Protein AF-A0ABD4EMG2-F1 (afdb_monomer_lite)

Sequence (154 aa):
MNKEEYKESGILYAVFTTVLLYFFFKITLIFSMGLDWSSICLSFLWDNIDTAITPFTAFLIVAVLSCVWFFYCAIKYKRKVGKSAYFLLAVGAVFYYFWFKGFYGFWQLMSYEKKEITLQEFYEKTGGTERLKFLFGNKLNENVLCKSQLNKKN

pLDDT: mean 73.54, std 16.86, range [33.94, 94.0]

Radius of gyration: 20.02 Å; chains: 1; bounding box: 56×26×62 Å

Secondary structure (DSSP, 8-state):
--TTHHHHHHHHHHHHHHHHHHHHHHHHHHHHHHS-TTT--HHHHHS-TT-SS-HHHHHHHHHHHHHHHHHHHHHHHHHHHGGGHHHHHHHHHHHHHHHHHHHHHHHHHHHHHTTSS-HHHHHHHHT-HHHHHHHHGGGGGSS-SS--TT----

Organism: NCBI:txid43659

Structure (mmCIF, N/CA/C/O backbone):
data_AF-A0ABD4EMG2-F1
#
_entry.id   AF-A0ABD4EMG2-F1
#
loop_
_atom_site.group_PDB
_atom_site.id
_atom_site.type_symbol
_atom_site.label_atom_id
_atom_site.label_alt_id
_atom_site.label_comp_id
_atom_site.label_asym_id
_atom_site.label_entity_id
_atom_site.label_seq_id
_atom_site.pdbx_PDB_ins_code
_atom_site.Cartn_x
_atom_site.Cartn_y
_atom_site.Cartn_z
_atom_site.occupancy
_atom_site.B_iso_or_equiv
_atom_site.auth_seq_id
_atom_site.auth_comp_id
_atom_site.auth_asym_id
_atom_site.auth_atom_id
_atom_site.pdbx_PDB_model_num
ATOM 1 N N . MET A 1 1 ? -3.859 15.989 34.764 1.00 40.12 1 MET A N 1
ATOM 2 C CA . MET A 1 1 ? -4.154 15.580 33.371 1.00 40.12 1 MET A CA 1
ATOM 3 C C . MET A 1 1 ? -5.201 14.479 33.403 1.00 40.12 1 MET A C 1
ATOM 5 O O . MET A 1 1 ? -4.956 13.441 34.011 1.00 40.12 1 MET A O 1
ATOM 9 N N . ASN A 1 2 ? -6.392 14.750 32.867 1.00 39.62 2 ASN A N 1
ATOM 10 C CA . ASN A 1 2 ? -7.579 13.909 33.031 1.00 39.62 2 ASN A CA 1
ATOM 11 C C . ASN A 1 2 ? -7.487 12.636 32.170 1.00 39.62 2 ASN A C 1
ATOM 13 O O . ASN A 1 2 ? -7.140 12.688 30.993 1.00 39.62 2 ASN A O 1
ATOM 17 N N . LYS A 1 3 ? -7.840 11.474 32.738 1.00 50.22 3 LYS A N 1
ATOM 18 C CA . LYS A 1 3 ? -7.840 10.166 32.039 1.00 50.22 3 LYS A CA 1
ATOM 19 C C . LYS A 1 3 ? -8.829 10.092 30.860 1.00 50.22 3 LYS A C 1
ATOM 21 O O . LYS A 1 3 ? -8.777 9.137 30.083 1.00 50.22 3 LYS A O 1
ATOM 26 N N . GLU A 1 4 ? -9.726 11.066 30.734 1.00 50.78 4 GLU A N 1
ATOM 27 C CA . GLU A 1 4 ? -10.724 11.146 29.663 1.00 50.78 4 GLU A CA 1
ATOM 28 C C . GLU A 1 4 ? -10.159 11.747 28.366 1.00 50.78 4 GLU A C 1
ATOM 30 O O . GLU A 1 4 ? -10.394 11.181 27.300 1.00 50.78 4 GLU A O 1
ATOM 35 N N . GLU A 1 5 ? -9.289 12.761 28.441 1.00 47.00 5 GLU A N 1
ATOM 36 C CA . GLU A 1 5 ? -8.621 13.346 27.260 1.00 47.00 5 GLU A CA 1
ATOM 37 C C . GLU A 1 5 ? -7.686 12.344 26.564 1.00 47.00 5 GLU A C 1
ATOM 39 O O . GLU A 1 5 ? -7.620 12.261 25.336 1.00 47.00 5 GLU A O 1
ATOM 44 N N . TYR A 1 6 ? -7.018 11.482 27.340 1.00 48.81 6 TYR A N 1
ATOM 45 C CA . TYR A 1 6 ? -6.142 10.431 26.799 1.00 48.81 6 TYR A CA 1
ATOM 46 C C . TYR A 1 6 ? -6.911 9.373 25.983 1.00 48.81 6 TYR A C 1
ATOM 48 O O . TYR A 1 6 ? -6.331 8.571 25.250 1.00 48.81 6 TYR A O 1
ATOM 56 N N . LYS A 1 7 ? -8.240 9.326 26.130 1.00 51.34 7 LYS A N 1
ATOM 57 C CA . LYS A 1 7 ? -9.112 8.320 25.523 1.00 51.34 7 LYS A CA 1
ATOM 58 C C . LYS A 1 7 ? -9.697 8.767 24.177 1.00 51.34 7 LYS A C 1
ATOM 60 O O . LYS A 1 7 ? -10.065 7.867 23.413 1.00 51.34 7 LYS A O 1
ATOM 65 N N . GLU A 1 8 ? -9.785 10.066 23.894 1.00 56.03 8 GLU A N 1
ATOM 66 C CA . GLU A 1 8 ? -10.190 10.616 22.586 1.00 56.03 8 GLU A CA 1
ATOM 67 C C . GLU A 1 8 ? -9.015 10.743 21.613 1.00 56.03 8 GLU A C 1
ATOM 69 O O . GLU A 1 8 ? -9.173 10.506 20.416 1.00 56.03 8 GLU A O 1
ATOM 74 N N . SER A 1 9 ? -7.813 11.013 22.122 1.00 60.62 9 SER A N 1
ATOM 75 C CA . SER A 1 9 ? -6.656 11.318 21.276 1.00 60.62 9 SER A CA 1
ATOM 76 C C . SER A 1 9 ? -6.195 10.144 20.394 1.00 60.62 9 SER A C 1
ATOM 78 O O . SER A 1 9 ? -5.749 10.343 19.268 1.00 60.62 9 SER A O 1
ATOM 80 N N . GLY A 1 10 ? -6.357 8.896 20.850 1.00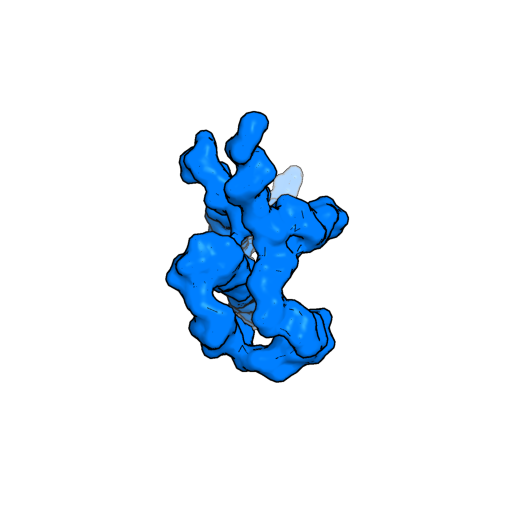 75.88 10 GLY A N 1
ATOM 81 C CA . GLY A 1 10 ? -5.781 7.720 20.183 1.00 75.88 10 GLY A CA 1
ATOM 82 C C . GLY A 1 10 ? -6.306 7.423 18.771 1.00 75.88 10 GLY A C 1
ATOM 83 O O . GLY A 1 10 ? -5.556 6.894 17.951 1.00 75.88 10 GLY A O 1
ATOM 84 N N . ILE A 1 11 ? -7.570 7.747 18.467 1.00 83.31 11 ILE A N 1
ATOM 85 C CA . ILE A 1 11 ? -8.107 7.596 17.101 1.00 83.31 11 ILE A CA 1
ATOM 86 C C . ILE A 1 11 ? -7.697 8.771 16.213 1.00 83.31 11 ILE A C 1
ATOM 88 O O . ILE A 1 11 ? -7.365 8.558 15.051 1.00 83.31 11 ILE A O 1
ATOM 92 N N . LEU A 1 12 ? -7.644 9.984 16.770 1.00 84.25 12 LEU A N 1
ATOM 93 C CA . LEU A 1 12 ? -7.197 11.174 16.053 1.00 84.25 12 LEU A CA 1
ATOM 94 C C . LEU A 1 12 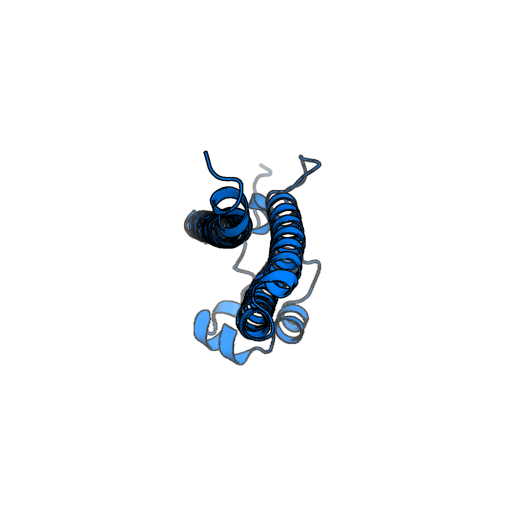? -5.733 11.028 15.619 1.00 84.25 12 LEU A C 1
ATOM 96 O O . LEU A 1 12 ? -5.417 11.278 14.459 1.00 84.25 12 LEU A O 1
ATOM 100 N N . TYR A 1 13 ? -4.866 10.530 16.507 1.00 85.25 13 TYR A N 1
ATOM 101 C CA . TYR A 1 13 ? -3.481 10.202 16.165 1.00 85.25 13 TYR A CA 1
ATOM 102 C C . TYR A 1 13 ? -3.403 9.127 15.082 1.00 85.25 13 TYR A C 1
ATOM 104 O O . TYR A 1 13 ? -2.670 9.298 14.116 1.00 85.25 13 TYR A O 1
ATOM 112 N N . ALA A 1 14 ? -4.193 8.053 15.188 1.00 86.44 14 ALA A N 1
ATOM 113 C CA . ALA A 1 14 ? -4.202 7.001 14.173 1.00 86.44 14 ALA A CA 1
ATOM 114 C C . ALA A 1 14 ? -4.613 7.537 12.790 1.00 86.44 14 ALA A C 1
ATOM 116 O O . ALA A 1 14 ? -3.964 7.220 11.794 1.00 86.44 14 ALA A O 1
ATOM 117 N N . VAL A 1 15 ? -5.650 8.380 12.726 1.00 87.31 15 VAL A N 1
ATOM 118 C CA . VAL A 1 15 ? -6.089 9.053 11.492 1.00 87.31 15 VAL A CA 1
ATOM 119 C C . VAL A 1 15 ? -4.981 9.956 10.955 1.00 87.31 15 VAL A C 1
ATOM 121 O O . VAL A 1 15 ? -4.604 9.832 9.792 1.00 87.31 15 VAL A O 1
ATOM 124 N N . PHE A 1 16 ? -4.437 10.835 11.798 1.00 88.56 16 PHE A N 1
ATOM 125 C CA . PHE A 1 16 ? -3.414 11.799 11.401 1.00 88.56 16 PHE A CA 1
ATOM 126 C C . PHE A 1 16 ? -2.157 11.104 10.871 1.00 88.56 16 PHE A C 1
ATOM 128 O O . PHE A 1 16 ? -1.704 11.410 9.771 1.00 88.56 16 PHE A O 1
ATOM 135 N N . THR A 1 17 ? -1.633 10.118 11.603 1.00 87.31 17 THR A N 1
ATOM 136 C CA . THR A 1 17 ? -0.465 9.335 11.187 1.00 87.31 17 THR A CA 1
ATOM 137 C C . THR A 1 17 ? -0.732 8.584 9.885 1.00 87.31 17 THR A C 1
ATOM 139 O O . THR A 1 17 ? 0.116 8.595 9.001 1.00 87.31 17 THR A O 1
ATOM 142 N N . THR A 1 18 ? -1.914 7.984 9.719 1.00 88.31 18 THR A N 1
ATOM 143 C CA . THR A 1 18 ? -2.292 7.282 8.480 1.00 88.31 18 THR A CA 1
ATOM 144 C C . THR A 1 18 ? -2.279 8.217 7.273 1.00 88.31 18 THR A C 1
ATOM 146 O O . THR A 1 18 ? -1.688 7.899 6.241 1.00 88.31 18 THR A O 1
ATOM 149 N N . VAL A 1 19 ? -2.902 9.388 7.406 1.00 89.06 19 VAL A N 1
ATOM 150 C CA . VAL A 1 19 ? -2.960 10.389 6.335 1.00 89.06 19 VAL A CA 1
ATOM 151 C C . VAL A 1 19 ? -1.562 10.918 6.022 1.00 89.06 19 VAL A C 1
ATOM 153 O O . VAL A 1 19 ? -1.189 10.999 4.854 1.00 89.06 19 VAL A O 1
ATOM 156 N N . LEU A 1 20 ? -0.759 11.211 7.046 1.00 90.06 20 LEU A N 1
ATOM 157 C CA . LEU A 1 20 ? 0.619 11.670 6.890 1.00 90.06 20 LEU A CA 1
ATOM 158 C C . LEU A 1 20 ? 1.488 10.643 6.145 1.00 90.06 20 LEU A C 1
ATOM 160 O O . LEU A 1 20 ? 2.203 11.003 5.213 1.00 90.06 20 LEU A O 1
ATOM 164 N N . LEU A 1 21 ? 1.390 9.359 6.503 1.00 89.44 21 LEU A N 1
ATOM 165 C CA . LEU A 1 21 ? 2.097 8.266 5.827 1.00 89.44 21 LEU A CA 1
ATOM 166 C C . LEU A 1 21 ? 1.676 8.124 4.362 1.00 89.44 21 LEU A C 1
ATOM 168 O O . LEU A 1 21 ? 2.526 7.950 3.487 1.00 89.44 21 LEU A O 1
ATOM 172 N N . TYR A 1 22 ? 0.378 8.241 4.084 1.00 88.06 22 TYR A N 1
ATOM 173 C CA . TYR A 1 22 ? -0.141 8.255 2.720 1.00 88.06 22 TYR A CA 1
ATOM 174 C C . TYR A 1 22 ? 0.412 9.436 1.907 1.00 88.06 22 TYR A C 1
ATOM 176 O O . TYR A 1 22 ? 0.821 9.252 0.758 1.00 88.06 22 TYR A O 1
ATOM 184 N N . PHE A 1 23 ? 0.479 10.633 2.500 1.00 88.06 23 PHE A N 1
ATOM 185 C CA . PHE A 1 23 ? 1.081 11.804 1.860 1.00 88.06 23 PHE A CA 1
ATOM 186 C C . PHE A 1 23 ? 2.566 11.604 1.581 1.00 88.06 23 PHE A C 1
ATOM 188 O O . PHE A 1 23 ? 2.995 11.865 0.460 1.00 88.06 23 PHE A O 1
ATOM 195 N N . PHE A 1 24 ? 3.339 11.100 2.547 1.00 87.00 24 PHE A N 1
ATOM 196 C CA . PHE A 1 24 ? 4.754 10.807 2.327 1.00 87.00 24 PHE A CA 1
ATOM 197 C C . PHE A 1 24 ? 4.948 9.807 1.192 1.00 87.00 24 PHE A C 1
ATOM 199 O O . PHE A 1 24 ? 5.711 10.093 0.276 1.00 87.00 24 PHE A O 1
ATOM 206 N N . PHE A 1 25 ? 4.191 8.706 1.179 1.00 86.44 25 PHE A N 1
ATOM 207 C CA . PHE A 1 25 ? 4.226 7.742 0.079 1.00 86.44 25 PHE A CA 1
ATOM 208 C C . PHE A 1 25 ? 3.950 8.406 -1.279 1.00 86.44 25 PHE A C 1
ATOM 210 O O . PHE A 1 25 ? 4.698 8.204 -2.235 1.00 86.44 25 PHE A O 1
ATOM 217 N N . LYS A 1 26 ? 2.903 9.237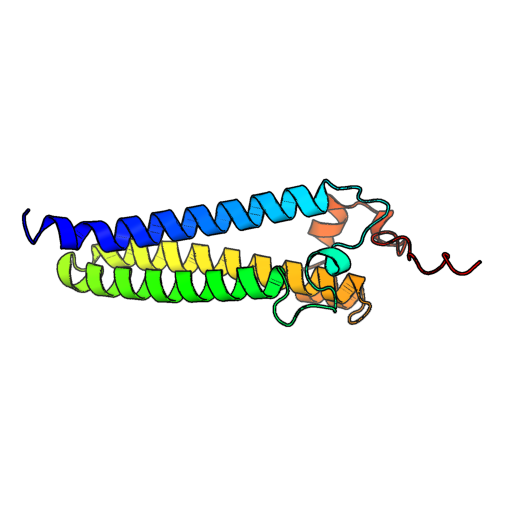 -1.372 1.00 84.12 26 LYS A N 1
ATOM 218 C CA . LYS A 1 26 ? 2.555 9.954 -2.608 1.00 84.12 26 LYS A CA 1
ATOM 219 C C . LYS A 1 26 ? 3.641 10.927 -3.048 1.00 84.12 26 LYS A C 1
ATOM 221 O O . LYS A 1 26 ? 3.961 10.956 -4.232 1.00 84.12 26 LYS A O 1
ATOM 226 N N . ILE A 1 27 ? 4.197 11.702 -2.122 1.00 83.81 27 ILE A N 1
ATOM 227 C CA . ILE A 1 27 ? 5.271 12.656 -2.400 1.00 83.81 27 ILE A CA 1
ATOM 228 C C . ILE A 1 27 ? 6.505 11.907 -2.902 1.00 83.81 27 ILE A C 1
ATOM 230 O O . ILE A 1 27 ? 7.010 12.242 -3.969 1.00 83.81 27 ILE A O 1
ATOM 234 N N . THR A 1 28 ? 6.946 10.858 -2.201 1.00 82.88 28 THR A N 1
ATOM 235 C CA . THR A 1 28 ? 8.089 10.037 -2.626 1.00 82.88 28 THR A CA 1
ATOM 236 C C . THR A 1 28 ? 7.855 9.453 -4.015 1.00 82.88 28 THR A C 1
ATOM 238 O O . THR A 1 28 ? 8.739 9.542 -4.858 1.00 82.88 28 THR A O 1
ATOM 241 N N . LEU A 1 29 ? 6.655 8.938 -4.298 1.00 77.88 29 LEU A N 1
ATOM 242 C CA . LEU A 1 29 ? 6.302 8.402 -5.614 1.00 77.88 29 LEU A CA 1
ATOM 243 C C . LEU A 1 29 ? 6.342 9.479 -6.708 1.00 77.88 29 LEU A C 1
ATOM 245 O O . LEU A 1 29 ? 6.896 9.230 -7.775 1.00 77.88 29 LEU A O 1
ATOM 249 N N . ILE A 1 30 ? 5.818 10.681 -6.447 1.00 78.88 30 ILE A N 1
ATOM 250 C CA . ILE A 1 30 ? 5.883 11.810 -7.390 1.00 78.88 30 ILE A CA 1
ATOM 251 C C . ILE A 1 30 ? 7.331 12.232 -7.635 1.00 78.88 30 ILE A C 1
ATOM 253 O O . ILE A 1 30 ? 7.689 12.466 -8.782 1.00 78.88 30 ILE A O 1
ATOM 257 N N . PHE A 1 31 ? 8.174 12.301 -6.603 1.00 76.75 31 PHE A N 1
ATOM 258 C CA . PHE A 1 31 ? 9.593 12.624 -6.768 1.00 76.75 31 PHE A CA 1
ATOM 259 C C . PHE A 1 31 ? 10.339 11.545 -7.553 1.00 76.75 31 PHE A C 1
ATOM 261 O O . PHE A 1 31 ? 11.108 11.878 -8.450 1.00 76.75 31 PHE A O 1
ATOM 268 N N . SER A 1 32 ? 10.082 10.265 -7.271 1.00 72.44 32 SER A N 1
ATOM 269 C CA . SER A 1 32 ? 10.673 9.156 -8.026 1.00 72.44 32 SER A CA 1
ATOM 270 C C . SER A 1 32 ? 10.241 9.155 -9.486 1.00 72.44 32 SER A C 1
ATOM 272 O O . SER A 1 32 ? 11.050 8.840 -10.345 1.00 72.44 32 SER A O 1
ATOM 274 N N . MET A 1 33 ? 8.992 9.529 -9.772 1.00 66.94 33 MET A N 1
ATOM 275 C CA . MET A 1 33 ? 8.531 9.712 -11.145 1.00 66.94 33 MET A CA 1
ATOM 276 C C . MET A 1 33 ? 9.077 11.007 -11.759 1.00 66.94 33 MET A C 1
ATOM 278 O O . MET A 1 33 ? 9.366 11.029 -12.939 1.00 66.94 33 MET A O 1
ATOM 282 N N . GLY A 1 34 ? 9.224 12.100 -11.012 1.00 62.19 34 GLY A N 1
ATOM 283 C CA . GLY A 1 34 ? 9.696 13.391 -11.529 1.00 62.19 34 GLY A CA 1
ATOM 284 C C . GLY A 1 34 ? 11.189 13.421 -11.870 1.00 62.19 34 GLY A C 1
ATOM 285 O O . GLY A 1 34 ? 11.611 14.229 -12.697 1.00 62.19 34 GLY A O 1
ATOM 286 N N . LEU A 1 35 ? 11.981 12.532 -11.266 1.00 57.50 35 LEU A N 1
ATOM 287 C CA . LEU A 1 35 ? 13.386 12.300 -11.594 1.00 57.50 35 LEU A CA 1
ATOM 288 C C . LEU A 1 35 ? 13.497 11.513 -12.909 1.00 57.50 35 LEU A C 1
ATOM 290 O O . LEU A 1 35 ? 13.670 10.303 -12.922 1.00 57.50 35 LEU A O 1
ATOM 294 N N . ASP A 1 36 ? 13.404 12.251 -14.013 1.00 52.69 36 ASP A N 1
ATOM 295 C CA . ASP A 1 36 ? 13.889 11.869 -15.342 1.00 52.69 36 ASP A CA 1
ATOM 296 C C . ASP A 1 36 ? 13.292 10.563 -15.924 1.00 52.69 36 ASP A C 1
ATOM 298 O O . ASP A 1 36 ? 13.953 9.530 -16.048 1.00 52.69 36 ASP A O 1
ATOM 302 N N . TRP A 1 37 ? 12.031 10.657 -16.381 1.00 52.47 37 TRP A N 1
ATOM 303 C CA . TRP A 1 37 ? 11.239 9.612 -17.075 1.00 52.47 37 TRP A CA 1
ATOM 304 C C . TRP A 1 37 ? 11.967 8.876 -18.209 1.00 52.47 37 TRP A C 1
ATOM 306 O O . TRP A 1 37 ? 11.490 7.853 -18.694 1.00 52.47 37 TRP A O 1
ATOM 316 N N . SER A 1 38 ? 13.069 9.433 -18.708 1.00 53.72 38 SER A N 1
ATOM 317 C CA . SER A 1 38 ? 13.763 8.936 -19.888 1.00 53.72 38 SER A CA 1
ATOM 318 C C . SER A 1 38 ? 14.864 7.915 -19.584 1.00 53.72 38 SER A C 1
ATOM 320 O O . SER A 1 38 ? 15.286 7.209 -20.507 1.00 53.72 38 SER A O 1
ATOM 322 N N . SER A 1 39 ? 15.343 7.832 -18.334 1.00 55.50 39 SER A N 1
ATOM 323 C CA . SER A 1 39 ? 16.630 7.187 -18.032 1.00 55.50 39 SER A CA 1
ATOM 324 C C . SER A 1 39 ? 16.625 6.173 -16.879 1.00 55.50 39 SER A C 1
ATOM 326 O O . SER A 1 39 ? 17.504 5.306 -16.870 1.00 55.50 39 SER A O 1
ATOM 328 N N . ILE A 1 40 ? 15.664 6.221 -15.943 1.00 63.72 40 ILE A N 1
ATOM 329 C CA . ILE A 1 40 ? 15.646 5.356 -14.745 1.00 63.72 40 ILE A CA 1
ATOM 330 C C . ILE A 1 40 ? 14.268 4.709 -14.544 1.00 63.72 40 ILE A C 1
ATOM 332 O O . ILE A 1 40 ? 13.253 5.392 -14.459 1.00 63.72 40 ILE A O 1
ATOM 336 N N . CYS A 1 41 ? 14.246 3.377 -14.425 1.00 71.75 41 CYS A N 1
ATOM 337 C CA . CYS A 1 41 ? 13.043 2.617 -14.082 1.00 71.75 41 CYS A CA 1
ATOM 338 C C . CYS A 1 41 ? 12.610 2.861 -12.636 1.00 71.75 41 CYS A C 1
ATOM 340 O O . CYS A 1 41 ? 13.441 2.886 -11.724 1.00 71.75 41 CYS A O 1
ATOM 342 N N . LEU A 1 42 ? 11.307 2.902 -12.387 1.00 73.81 42 LEU A N 1
ATOM 343 C CA . LEU A 1 42 ? 10.764 3.022 -11.038 1.00 73.81 42 LEU A CA 1
ATOM 344 C C . LEU A 1 42 ? 11.121 1.805 -10.169 1.00 73.81 42 LEU A C 1
ATOM 346 O O . LEU A 1 42 ? 11.487 1.952 -9.004 1.00 73.81 42 LEU A O 1
ATOM 350 N N . SER A 1 43 ? 11.118 0.616 -10.765 1.00 72.31 43 SER A N 1
ATOM 351 C CA . SER A 1 43 ? 11.593 -0.649 -10.193 1.00 72.31 43 SER A CA 1
ATOM 352 C C . SER A 1 43 ? 13.059 -0.604 -9.740 1.00 72.31 43 SER A C 1
ATOM 354 O O . SER A 1 43 ? 13.403 -1.252 -8.754 1.00 72.31 43 SER A O 1
ATOM 356 N N . PHE A 1 44 ? 13.912 0.205 -10.379 1.00 74.31 44 PHE A N 1
ATOM 357 C CA . PHE A 1 44 ? 15.303 0.413 -9.952 1.00 74.31 44 PHE A CA 1
ATOM 358 C C . PHE A 1 44 ? 15.421 1.306 -8.703 1.00 74.31 44 PHE A C 1
ATOM 360 O O . PHE A 1 44 ? 16.396 1.228 -7.963 1.00 74.31 44 PHE A O 1
ATOM 367 N N . LEU A 1 45 ? 14.441 2.166 -8.439 1.00 76.19 45 LEU A N 1
ATOM 368 C CA . LEU A 1 45 ? 14.434 3.005 -7.237 1.00 76.19 45 LEU A CA 1
ATOM 369 C C . LEU A 1 45 ? 13.714 2.322 -6.072 1.00 76.19 45 LEU A C 1
ATOM 371 O O . LEU A 1 45 ? 14.107 2.479 -4.919 1.00 76.19 45 LEU A O 1
ATOM 375 N N . TRP A 1 46 ? 12.656 1.572 -6.371 1.00 79.44 46 TRP A N 1
ATOM 376 C CA . TRP A 1 46 ? 11.727 1.059 -5.367 1.00 79.44 46 TRP A CA 1
ATOM 377 C C . TRP A 1 46 ? 11.910 -0.411 -5.022 1.00 79.44 46 TRP A C 1
ATOM 379 O O . TRP A 1 46 ? 11.378 -0.830 -3.993 1.00 79.44 46 TRP A O 1
ATOM 389 N N . ASP A 1 47 ? 12.643 -1.166 -5.843 1.00 75.56 47 ASP A N 1
ATOM 390 C CA . ASP A 1 47 ? 12.761 -2.620 -5.714 1.00 75.56 47 ASP A CA 1
ATOM 391 C C . ASP A 1 47 ? 14.134 -3.173 -6.150 1.00 75.56 47 ASP A C 1
ATOM 393 O O . ASP A 1 47 ? 14.242 -4.291 -6.666 1.00 75.56 47 ASP A O 1
ATOM 397 N N . ASN A 1 48 ? 15.182 -2.357 -5.992 1.00 67.56 48 ASN A N 1
ATOM 398 C CA . ASN A 1 48 ? 16.556 -2.679 -6.379 1.00 67.56 48 ASN A CA 1
ATOM 399 C C . ASN A 1 48 ? 17.347 -3.372 -5.257 1.00 67.56 48 ASN A C 1
ATOM 401 O O . ASN A 1 48 ? 17.082 -3.184 -4.072 1.00 67.56 48 ASN A O 1
ATOM 405 N N . ILE A 1 49 ? 18.296 -4.208 -5.676 1.00 58.84 49 ILE A N 1
ATOM 406 C CA . ILE A 1 49 ? 18.545 -5.562 -5.152 1.00 58.84 49 ILE A CA 1
ATOM 407 C C . ILE A 1 49 ? 19.579 -5.643 -4.009 1.00 58.84 49 ILE A C 1
ATOM 409 O O . ILE A 1 49 ? 19.835 -6.726 -3.495 1.00 58.84 49 ILE A O 1
ATOM 413 N N . ASP A 1 50 ? 20.104 -4.529 -3.501 1.00 59.22 50 ASP A N 1
ATOM 414 C CA . ASP A 1 50 ? 21.184 -4.580 -2.496 1.00 59.22 50 ASP A CA 1
ATOM 415 C C . ASP A 1 50 ? 20.725 -4.423 -1.034 1.00 59.22 50 ASP A C 1
ATOM 417 O O . ASP A 1 50 ? 21.549 -4.403 -0.117 1.00 59.22 50 ASP A O 1
ATOM 421 N N . THR A 1 51 ? 19.417 -4.331 -0.768 1.00 64.00 51 THR A N 1
ATOM 422 C CA . THR A 1 51 ? 18.887 -4.190 0.598 1.00 64.00 51 THR A CA 1
ATOM 423 C C . THR A 1 51 ? 17.785 -5.200 0.911 1.00 64.00 51 THR A C 1
ATOM 425 O O . THR A 1 51 ? 16.899 -5.465 0.107 1.00 64.00 51 THR A O 1
ATOM 428 N N . ALA A 1 52 ? 17.796 -5.740 2.137 1.00 67.88 52 ALA A N 1
ATOM 429 C CA . ALA A 1 52 ? 16.774 -6.683 2.611 1.00 67.88 52 ALA A CA 1
ATOM 430 C C . ALA A 1 52 ? 15.365 -6.063 2.712 1.00 67.88 52 ALA A C 1
ATOM 432 O O . ALA A 1 52 ? 14.370 -6.782 2.764 1.00 67.88 52 ALA A O 1
ATOM 433 N N . ILE A 1 53 ? 15.274 -4.730 2.766 1.00 78.00 53 ILE A N 1
ATOM 434 C CA . ILE A 1 53 ? 14.017 -3.983 2.805 1.00 78.00 53 ILE A CA 1
ATOM 435 C C . ILE A 1 53 ? 14.066 -2.937 1.694 1.00 78.00 53 ILE A C 1
ATOM 437 O O . ILE A 1 53 ? 14.810 -1.956 1.781 1.00 78.00 53 ILE A O 1
ATOM 441 N N . THR A 1 54 ? 13.264 -3.150 0.653 1.00 84.69 54 THR A N 1
ATOM 442 C CA . THR A 1 54 ? 13.104 -2.194 -0.445 1.00 84.69 54 THR A CA 1
ATOM 443 C C . THR A 1 54 ? 12.160 -1.057 -0.033 1.00 84.69 54 THR A C 1
ATOM 445 O O . THR A 1 54 ? 11.300 -1.267 0.833 1.00 84.69 54 THR A O 1
ATOM 448 N N . PRO A 1 55 ? 12.269 0.153 -0.617 1.00 84.00 55 PRO A N 1
ATOM 449 C CA . PRO A 1 55 ? 11.353 1.254 -0.317 1.00 84.00 55 PRO A CA 1
ATOM 450 C C . PRO A 1 55 ? 9.883 0.860 -0.470 1.00 84.00 55 PRO A C 1
ATOM 452 O O . PRO A 1 55 ? 9.070 1.180 0.399 1.00 84.00 55 PRO A O 1
ATOM 455 N N . PHE A 1 56 ? 9.544 0.089 -1.510 1.00 86.38 56 PHE A N 1
ATOM 456 C CA . PHE A 1 56 ? 8.194 -0.448 -1.677 1.00 86.38 56 PHE A CA 1
ATOM 457 C C . PHE A 1 56 ? 7.758 -1.278 -0.468 1.00 86.38 56 PHE A C 1
ATOM 459 O O . PHE A 1 56 ? 6.706 -1.020 0.120 1.00 86.38 56 PHE A O 1
ATOM 466 N N . THR A 1 57 ? 8.593 -2.235 -0.065 1.00 85.94 57 THR A N 1
ATOM 467 C CA . THR A 1 57 ? 8.309 -3.134 1.057 1.00 85.94 57 THR A CA 1
ATOM 468 C C . THR A 1 57 ? 8.203 -2.369 2.376 1.00 85.94 57 THR A C 1
ATOM 470 O O . THR A 1 57 ? 7.288 -2.625 3.157 1.00 85.94 57 THR A O 1
ATOM 473 N N . ALA A 1 58 ? 9.067 -1.377 2.614 1.00 88.69 58 ALA A N 1
ATOM 474 C CA . ALA A 1 58 ? 9.004 -0.521 3.798 1.00 88.69 58 ALA A CA 1
ATOM 475 C C . ALA A 1 58 ? 7.669 0.235 3.882 1.00 88.69 58 ALA A C 1
ATOM 477 O O . ALA A 1 58 ? 6.980 0.174 4.904 1.00 88.69 58 ALA A O 1
ATOM 478 N N . PHE A 1 59 ? 7.270 0.907 2.797 1.00 89.69 59 PHE A N 1
ATOM 479 C CA . PHE A 1 59 ? 6.000 1.631 2.749 1.00 89.69 59 PHE A CA 1
ATOM 480 C C . PHE A 1 59 ? 4.795 0.696 2.863 1.00 89.69 59 PHE A C 1
ATOM 482 O O . PHE A 1 59 ? 3.818 1.053 3.522 1.00 89.69 59 PHE A O 1
ATOM 489 N N . LEU A 1 60 ? 4.862 -0.504 2.281 1.00 90.56 60 LEU A N 1
ATOM 490 C CA . LEU A 1 60 ? 3.804 -1.504 2.396 1.00 90.56 60 LEU A CA 1
ATOM 491 C C . LEU A 1 60 ? 3.650 -1.998 3.840 1.00 90.56 60 LEU A C 1
ATOM 493 O O . LEU A 1 60 ? 2.534 -2.013 4.358 1.00 90.56 60 LEU A O 1
ATOM 497 N N . ILE A 1 61 ? 4.752 -2.345 4.515 1.00 91.19 61 ILE A N 1
ATOM 498 C CA . ILE A 1 61 ? 4.740 -2.762 5.927 1.00 91.19 61 ILE A CA 1
ATOM 499 C C . ILE A 1 61 ? 4.124 -1.661 6.791 1.00 91.19 61 ILE A C 1
ATOM 501 O O . ILE A 1 61 ? 3.215 -1.919 7.581 1.00 91.19 61 ILE A O 1
ATOM 505 N N . VAL A 1 62 ? 4.575 -0.419 6.613 1.00 91.25 62 VAL A N 1
ATOM 506 C CA . VAL A 1 62 ? 4.067 0.727 7.373 1.00 91.25 62 VAL A CA 1
ATOM 507 C C . VAL A 1 62 ? 2.581 0.977 7.085 1.00 91.25 62 VAL A C 1
ATOM 509 O O . VAL A 1 62 ? 1.816 1.236 8.016 1.00 91.25 62 VAL A O 1
ATOM 512 N N . ALA A 1 63 ? 2.132 0.823 5.837 1.00 91.31 63 ALA A N 1
ATOM 513 C CA . ALA A 1 63 ? 0.719 0.924 5.480 1.00 91.31 63 ALA A CA 1
ATOM 514 C C . ALA A 1 63 ? -0.124 -0.163 6.171 1.00 91.31 63 ALA A C 1
ATOM 516 O O . ALA A 1 63 ? -1.157 0.158 6.764 1.00 91.31 63 ALA A O 1
ATOM 517 N N . VAL A 1 64 ? 0.332 -1.420 6.178 1.00 93.19 64 VAL A N 1
ATOM 518 C CA . VAL A 1 64 ? -0.337 -2.532 6.880 1.00 93.19 64 VAL A CA 1
ATOM 519 C C . VAL A 1 64 ? -0.404 -2.276 8.385 1.00 93.19 64 VAL A C 1
ATOM 521 O O . VAL A 1 64 ? -1.480 -2.394 8.974 1.00 93.19 64 VAL A O 1
ATOM 524 N N . LEU A 1 65 ? 0.700 -1.864 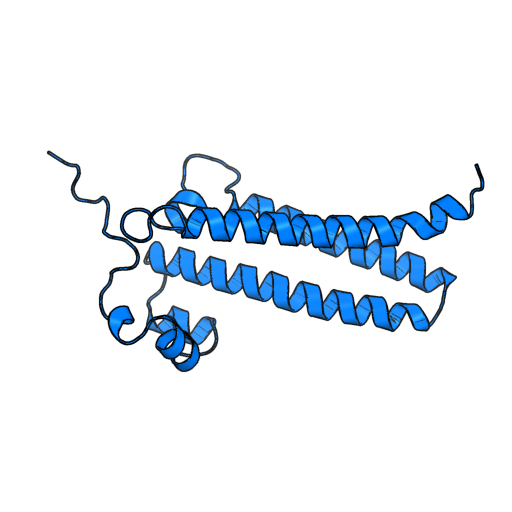9.010 1.00 93.19 65 LEU A N 1
ATOM 525 C CA . LEU A 1 65 ? 0.728 -1.544 10.440 1.00 93.19 65 LEU A CA 1
ATOM 526 C C . LEU A 1 65 ? -0.211 -0.381 10.778 1.00 93.19 65 LEU A C 1
ATOM 528 O O . LEU A 1 65 ? -0.954 -0.462 11.757 1.00 93.19 65 LEU A O 1
ATOM 532 N N . SER A 1 66 ? -0.238 0.665 9.945 1.00 92.50 66 SER A N 1
ATOM 533 C CA . SER A 1 66 ? -1.170 1.785 10.116 1.00 92.50 66 SER A CA 1
ATOM 534 C C . SER A 1 66 ? -2.627 1.326 10.021 1.00 92.50 66 SER A C 1
ATOM 536 O O . SER A 1 66 ? -3.445 1.740 10.836 1.00 92.50 66 SER A O 1
ATOM 538 N N . CYS A 1 67 ? -2.936 0.412 9.094 1.00 93.12 67 CYS A N 1
ATOM 539 C CA . CYS A 1 67 ? -4.265 -0.165 8.909 1.00 93.12 67 CYS A CA 1
ATOM 540 C C . CYS A 1 67 ? -4.718 -0.925 10.154 1.00 93.12 67 CYS A C 1
ATOM 542 O O . CYS A 1 67 ? -5.776 -0.631 10.718 1.00 93.12 67 CYS A O 1
ATOM 544 N N . VAL A 1 68 ? -3.882 -1.845 10.640 1.00 92.94 68 VAL A N 1
ATOM 545 C CA . VAL A 1 68 ? -4.158 -2.608 11.864 1.00 92.94 68 VAL A CA 1
ATOM 546 C C . VAL A 1 68 ? -4.367 -1.666 13.048 1.00 92.94 68 VAL A C 1
ATOM 548 O O . VAL A 1 68 ? -5.342 -1.814 13.788 1.00 92.94 68 VAL A O 1
ATOM 551 N N . TRP A 1 69 ? -3.503 -0.658 13.199 1.00 92.12 69 TRP A N 1
ATOM 552 C CA . TRP A 1 69 ? -3.620 0.339 14.261 1.00 92.12 69 TRP A CA 1
ATOM 553 C C . TRP A 1 69 ? -4.927 1.131 14.155 1.00 92.12 69 TRP A C 1
ATOM 555 O O . TRP A 1 69 ? -5.647 1.272 15.148 1.00 92.12 69 TRP A O 1
ATOM 565 N N . PHE A 1 70 ? -5.262 1.638 12.968 1.00 92.06 70 PHE A N 1
ATOM 566 C CA . PHE A 1 70 ? -6.475 2.413 12.725 1.00 92.06 70 PHE A CA 1
ATOM 567 C C . PHE A 1 70 ? -7.722 1.614 13.099 1.00 92.06 70 PHE A C 1
ATOM 569 O O . PHE A 1 70 ? -8.540 2.089 13.889 1.00 92.06 70 PHE A O 1
ATOM 576 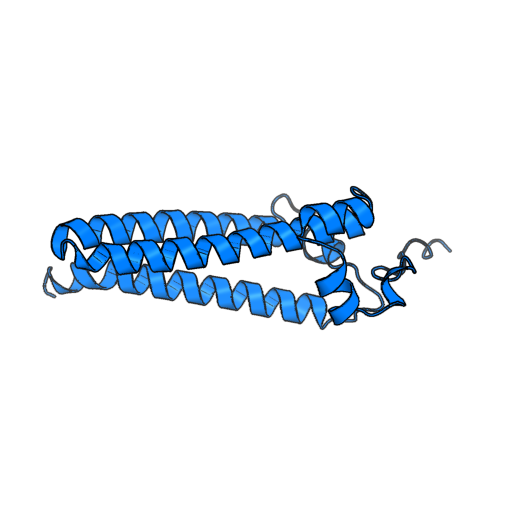N N . PHE A 1 71 ? -7.850 0.382 12.601 1.00 91.06 71 PHE A N 1
ATOM 577 C CA . PHE A 1 71 ? -9.011 -0.457 12.892 1.00 91.06 71 PHE A CA 1
ATOM 578 C C . PHE A 1 71 ? -9.077 -0.856 14.364 1.00 91.06 71 PHE A C 1
ATOM 580 O O . PHE A 1 71 ? -10.159 -0.829 14.955 1.00 91.06 71 PHE A O 1
ATOM 587 N N . TYR A 1 72 ? -7.937 -1.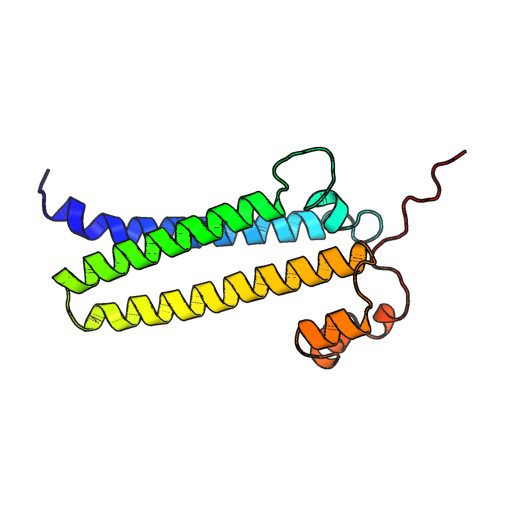140 14.995 1.00 90.06 72 TYR A N 1
ATOM 588 C CA . TYR A 1 72 ? -7.876 -1.378 16.433 1.00 90.06 72 TYR A CA 1
ATOM 589 C C . TYR A 1 72 ? -8.393 -0.169 17.234 1.00 90.06 72 TYR A C 1
ATOM 591 O O . TYR A 1 72 ? -9.274 -0.315 18.092 1.00 90.06 72 TYR A O 1
ATOM 599 N N . CYS A 1 73 ? -7.919 1.041 16.919 1.00 88.12 73 CYS A N 1
ATOM 600 C CA . CYS A 1 73 ? -8.386 2.268 17.563 1.00 88.12 73 CYS A CA 1
ATOM 601 C C . CYS A 1 73 ? -9.867 2.547 17.273 1.00 88.12 73 CYS A C 1
ATOM 603 O O . CYS A 1 73 ? -10.601 2.912 18.192 1.00 88.12 73 CYS A O 1
ATOM 605 N N . ALA A 1 74 ? -10.333 2.333 16.042 1.00 86.69 74 ALA A N 1
ATOM 606 C CA . ALA A 1 74 ? -11.717 2.572 15.642 1.00 86.69 74 ALA A CA 1
ATOM 607 C C . ALA A 1 74 ? -12.689 1.602 16.337 1.00 86.69 74 ALA A C 1
ATOM 609 O O . ALA A 1 74 ? -13.741 2.021 16.823 1.00 86.69 74 ALA A O 1
ATOM 610 N N . ILE A 1 75 ? -12.322 0.325 16.489 1.00 87.06 75 ILE A N 1
ATOM 611 C CA . ILE A 1 75 ? -13.103 -0.661 17.255 1.00 87.06 75 ILE A CA 1
ATOM 612 C C . ILE A 1 75 ? -13.137 -0.287 18.743 1.00 87.06 75 ILE A C 1
ATOM 614 O O . ILE A 1 75 ? -14.194 -0.348 19.381 1.00 87.06 75 ILE A O 1
ATOM 618 N N . LYS A 1 76 ? -12.006 0.141 19.315 1.00 85.94 76 LYS A N 1
ATOM 619 C CA . LYS A 1 76 ? -11.945 0.610 20.709 1.00 85.94 76 LYS A CA 1
ATOM 620 C C . LYS A 1 76 ? -12.776 1.879 20.923 1.00 85.94 76 LYS A C 1
ATOM 622 O O . LYS A 1 76 ? -13.400 2.024 21.973 1.00 85.94 76 LYS A O 1
ATOM 627 N N . TYR A 1 77 ? -12.809 2.773 19.938 1.00 82.81 77 TYR A N 1
ATOM 628 C CA . TYR A 1 77 ? -13.624 3.987 19.944 1.00 82.81 77 TYR A CA 1
ATOM 629 C C . TYR A 1 77 ? -15.121 3.674 19.812 1.00 82.81 77 TYR A C 1
ATOM 631 O O . TYR A 1 77 ? -15.928 4.203 20.576 1.00 82.81 77 TYR A O 1
ATOM 639 N N . LYS A 1 78 ? -15.493 2.716 18.952 1.00 82.62 78 LYS A N 1
ATOM 640 C CA . LYS A 1 78 ? -16.868 2.206 18.822 1.00 82.62 78 LYS A CA 1
ATOM 641 C C . LYS A 1 78 ? -17.445 1.736 20.154 1.00 82.62 78 LYS A C 1
ATOM 643 O O . LYS A 1 78 ? -18.601 2.026 20.445 1.00 82.62 78 LYS A O 1
ATOM 648 N N . ARG A 1 79 ? -16.652 1.050 20.987 1.00 80.44 79 ARG A N 1
ATOM 649 C CA . ARG A 1 79 ? -17.098 0.615 22.325 1.00 80.44 79 ARG A CA 1
ATOM 650 C C . ARG A 1 79 ? -17.510 1.777 23.239 1.00 80.44 79 ARG A C 1
ATOM 652 O O . ARG A 1 79 ? -18.231 1.535 24.195 1.00 80.44 79 ARG A O 1
ATOM 659 N N . LYS A 1 80 ? -17.061 3.006 22.963 1.00 78.44 80 LYS A N 1
ATOM 660 C CA . LYS A 1 80 ? -17.395 4.205 23.746 1.00 78.44 80 LYS A CA 1
ATOM 661 C C . LYS A 1 80 ? -18.526 5.029 23.134 1.00 78.44 80 LYS A C 1
ATOM 663 O O . LYS A 1 80 ? -19.397 5.471 23.865 1.00 78.44 80 LYS A O 1
ATOM 668 N N . VAL A 1 81 ? -18.499 5.247 21.817 1.00 78.06 81 VAL A N 1
ATOM 669 C CA . VAL A 1 81 ? -19.387 6.213 21.129 1.00 78.06 81 VAL A CA 1
ATOM 670 C C . VAL A 1 81 ? -20.558 5.522 20.410 1.00 78.06 81 VAL A C 1
ATOM 672 O O . VAL A 1 81 ? -21.501 6.156 19.946 1.00 78.06 81 VAL A O 1
ATOM 675 N N . GLY A 1 82 ? -20.553 4.189 20.355 1.00 76.44 82 GLY A N 1
ATOM 676 C CA . GLY A 1 82 ? -21.660 3.407 19.818 1.00 76.44 82 GLY A CA 1
ATOM 677 C C . GLY A 1 82 ? -21.712 3.413 18.289 1.00 76.44 82 GLY A C 1
ATOM 678 O O . GLY A 1 82 ? -20.691 3.289 17.611 1.00 76.44 82 GLY A O 1
ATOM 679 N N . LYS A 1 83 ? -22.926 3.474 17.726 1.00 79.44 83 LYS A N 1
ATOM 680 C CA . LYS A 1 83 ? -23.180 3.205 16.297 1.00 79.44 83 LYS A CA 1
ATOM 681 C C . LYS A 1 83 ? -22.558 4.238 15.344 1.00 79.44 83 LYS A C 1
ATOM 683 O O . LYS A 1 83 ? -22.264 3.889 14.206 1.00 79.44 83 LYS A O 1
ATOM 688 N N . SER A 1 84 ? -22.301 5.469 15.782 1.00 77.12 84 SER A N 1
ATOM 689 C CA . SER A 1 84 ? -21.693 6.513 14.935 1.00 77.12 84 SER A CA 1
ATOM 690 C C . SER A 1 84 ? -20.282 6.148 14.449 1.00 77.12 84 SER A C 1
ATOM 692 O O . SER A 1 84 ? -19.894 6.512 13.341 1.00 77.12 84 SER A O 1
ATOM 694 N N . ALA A 1 85 ? -19.538 5.334 15.206 1.00 82.38 85 ALA A N 1
ATOM 695 C CA . ALA A 1 85 ? -18.205 4.871 14.819 1.00 82.38 85 ALA A CA 1
ATOM 696 C C . ALA A 1 85 ? -18.198 3.926 13.597 1.00 82.38 85 ALA A C 1
ATOM 698 O O . ALA A 1 85 ? -17.139 3.713 13.005 1.00 82.38 85 ALA A O 1
ATOM 699 N N . TYR A 1 86 ? -19.349 3.375 13.181 1.00 85.44 86 TYR A N 1
ATOM 700 C CA . TYR A 1 86 ? -19.436 2.590 11.942 1.00 85.44 86 TYR A CA 1
ATOM 701 C C . TYR A 1 86 ? -19.111 3.422 10.705 1.00 85.44 86 TYR A C 1
ATOM 703 O O . TYR A 1 86 ? -18.508 2.895 9.774 1.00 85.44 86 TYR A O 1
ATOM 711 N N . PHE A 1 87 ? -19.449 4.713 10.710 1.00 87.06 87 PHE A N 1
ATOM 712 C CA . PHE A 1 87 ? -19.097 5.603 9.610 1.00 87.06 87 PHE A CA 1
ATOM 713 C C . PHE A 1 87 ? -17.576 5.726 9.471 1.00 87.06 87 PHE A C 1
ATOM 715 O O . PHE A 1 87 ? -17.039 5.585 8.379 1.00 87.06 87 PHE A O 1
ATOM 722 N N . LEU A 1 88 ? -16.866 5.879 10.592 1.00 86.62 88 LEU A N 1
ATOM 723 C CA . LEU A 1 88 ? -15.406 5.970 10.613 1.00 86.62 88 LEU A CA 1
ATOM 724 C C . LEU A 1 88 ? -14.741 4.666 10.142 1.00 86.62 88 LEU A C 1
ATOM 726 O O . LEU A 1 88 ? -13.775 4.705 9.384 1.00 86.62 88 LEU A O 1
ATOM 730 N N . LEU A 1 89 ? -15.292 3.512 10.532 1.00 88.94 89 LEU A N 1
ATOM 731 C CA . LEU A 1 89 ? -14.846 2.206 10.037 1.00 88.94 89 LEU A CA 1
ATOM 732 C C . LEU A 1 89 ? -15.081 2.047 8.530 1.00 88.94 89 LEU A C 1
ATOM 734 O O . LEU A 1 89 ? -14.197 1.556 7.833 1.00 88.94 89 LEU A O 1
ATOM 738 N N . ALA A 1 90 ? -16.241 2.472 8.024 1.00 91.50 90 ALA A N 1
ATOM 739 C CA . ALA A 1 90 ? -16.570 2.402 6.603 1.00 91.50 90 ALA A CA 1
ATOM 740 C C . ALA A 1 90 ? -15.661 3.315 5.768 1.00 91.50 90 ALA A C 1
ATOM 742 O O . ALA A 1 90 ? -15.068 2.861 4.792 1.00 91.50 90 ALA A O 1
ATOM 743 N N . VAL A 1 91 ? -15.486 4.572 6.185 1.00 91.06 91 VAL A N 1
ATOM 744 C CA . VAL A 1 91 ? -14.579 5.526 5.526 1.00 91.06 91 VAL A CA 1
ATOM 745 C C . VAL A 1 91 ? -13.144 5.003 5.539 1.00 91.06 91 VAL A C 1
ATOM 747 O O . VAL A 1 91 ? -12.483 5.016 4.503 1.00 91.06 91 VAL A O 1
ATOM 750 N N . GLY A 1 92 ? -12.678 4.478 6.676 1.00 91.19 92 GLY A N 1
ATOM 751 C CA . GLY A 1 92 ? -11.358 3.859 6.773 1.00 91.19 92 GLY A CA 1
ATOM 752 C C . GLY A 1 92 ? -11.199 2.661 5.838 1.00 91.19 92 GLY A C 1
ATOM 753 O O . GLY A 1 92 ? -10.203 2.569 5.127 1.00 91.19 92 GLY A O 1
ATOM 754 N N . ALA A 1 93 ? -12.193 1.773 5.768 1.00 93.25 93 ALA A N 1
ATOM 755 C CA . ALA A 1 93 ? -12.166 0.620 4.867 1.00 93.25 93 ALA A CA 1
ATOM 756 C C . ALA A 1 93 ? -12.081 1.035 3.395 1.00 93.25 93 ALA A C 1
ATOM 758 O O . ALA A 1 93 ? -11.263 0.491 2.655 1.00 93.25 93 ALA A O 1
ATOM 759 N N . VAL A 1 94 ? -12.867 2.032 2.983 1.00 94.00 94 VAL A N 1
ATOM 760 C CA . VAL A 1 94 ? -12.808 2.581 1.622 1.00 94.00 94 VAL A CA 1
ATOM 761 C C . VAL A 1 94 ? -11.437 3.203 1.348 1.00 94.00 94 VAL A C 1
ATOM 763 O O . VAL A 1 94 ? -10.837 2.927 0.309 1.00 94.00 94 VAL A O 1
ATOM 766 N N . PHE A 1 95 ? -10.906 3.991 2.285 1.00 92.44 95 PHE A N 1
ATOM 767 C CA . PHE A 1 95 ? -9.584 4.601 2.160 1.00 92.44 95 PHE A CA 1
ATOM 768 C C . PHE A 1 95 ? -8.482 3.549 1.973 1.00 92.44 95 PHE A C 1
ATOM 770 O O . PHE A 1 95 ? -7.736 3.607 0.993 1.00 92.44 95 PHE A O 1
ATOM 777 N N . TYR A 1 96 ? -8.411 2.552 2.858 1.00 93.19 96 TYR A N 1
ATOM 778 C CA . TYR A 1 96 ? -7.405 1.494 2.767 1.00 93.19 96 TYR A CA 1
ATOM 779 C C . TYR A 1 96 ? -7.586 0.624 1.527 1.00 93.19 96 TYR A C 1
ATOM 781 O O . TYR A 1 96 ? -6.590 0.248 0.917 1.00 93.19 96 TYR A O 1
ATOM 789 N N . TYR A 1 97 ? -8.823 0.357 1.098 1.00 92.50 97 TYR A N 1
ATOM 790 C CA . TYR A 1 97 ? -9.078 -0.337 -0.163 1.00 92.50 97 TYR A CA 1
ATOM 791 C C . TYR A 1 97 ? -8.419 0.390 -1.341 1.00 92.50 97 TYR A C 1
ATOM 793 O O . TYR A 1 97 ? -7.658 -0.219 -2.094 1.00 92.50 97 TYR A O 1
ATOM 801 N N . PHE A 1 98 ? -8.652 1.699 -1.487 1.00 89.56 98 PHE A N 1
ATOM 802 C CA . PHE A 1 98 ? -8.034 2.474 -2.566 1.00 89.56 98 PHE A CA 1
ATOM 803 C C . PHE A 1 98 ? -6.518 2.595 -2.409 1.00 89.56 98 PHE A C 1
ATOM 805 O O . PHE A 1 98 ? -5.801 2.567 -3.411 1.00 89.56 98 PHE A O 1
ATOM 812 N N . TRP A 1 99 ? -6.016 2.685 -1.177 1.00 91.12 99 TRP A N 1
ATOM 813 C CA . TRP A 1 99 ? -4.581 2.754 -0.927 1.00 91.12 99 TRP A CA 1
ATOM 814 C C . TRP A 1 99 ? -3.870 1.450 -1.313 1.00 91.12 99 TRP A C 1
ATOM 816 O O . TRP A 1 99 ? -2.920 1.487 -2.098 1.00 91.12 99 TRP A O 1
ATOM 826 N N . PHE A 1 100 ? -4.369 0.293 -0.866 1.00 90.94 100 PHE A N 1
ATOM 827 C CA . PHE A 1 100 ? -3.818 -1.017 -1.233 1.00 90.94 100 PHE A CA 1
ATOM 828 C C . PHE A 1 100 ? -4.021 -1.346 -2.712 1.00 90.94 100 PHE A C 1
ATOM 830 O O . PHE A 1 100 ? -3.128 -1.916 -3.334 1.00 90.94 100 PHE A O 1
ATOM 837 N N . LYS A 1 101 ? -5.133 -0.918 -3.320 1.00 87.69 101 LYS A N 1
ATOM 838 C CA . LYS A 1 101 ? -5.303 -0.985 -4.779 1.00 87.69 101 LYS A CA 1
ATOM 839 C C . LYS A 1 101 ? -4.223 -0.178 -5.509 1.00 87.69 101 LYS A C 1
ATOM 841 O O . LYS A 1 101 ? -3.724 -0.620 -6.540 1.00 87.69 101 LYS A O 1
ATOM 846 N N . GLY A 1 102 ? -3.829 0.972 -4.961 1.00 83.75 102 GLY A N 1
ATOM 847 C CA . GLY A 1 102 ? -2.691 1.757 -5.441 1.00 83.75 102 GLY A CA 1
ATOM 848 C C . GLY A 1 102 ? -1.362 1.003 -5.338 1.00 83.75 102 GLY A C 1
ATOM 849 O O . GLY A 1 102 ? -0.638 0.939 -6.328 1.00 83.75 102 GLY A O 1
ATOM 850 N N . PHE A 1 103 ? -1.070 0.385 -4.186 1.00 86.62 103 PHE A N 1
ATOM 851 C CA . PHE A 1 103 ? 0.113 -0.475 -4.014 1.00 86.62 103 PHE A CA 1
ATOM 852 C C . PHE A 1 103 ? 0.134 -1.635 -5.008 1.00 86.62 103 PHE A C 1
ATOM 854 O O . PHE A 1 103 ? 1.174 -1.915 -5.592 1.00 86.62 103 PHE A O 1
ATOM 861 N N . TYR A 1 104 ? -1.010 -2.278 -5.241 1.00 86.38 104 TYR A N 1
ATOM 862 C CA . TYR A 1 104 ? -1.120 -3.353 -6.219 1.00 86.38 104 TYR A CA 1
ATOM 863 C C . TYR A 1 104 ? -0.822 -2.865 -7.640 1.00 86.38 104 TYR A C 1
ATOM 865 O O . TYR A 1 104 ? -0.025 -3.479 -8.337 1.00 86.38 104 TYR A O 1
ATOM 873 N N . GLY A 1 105 ? -1.398 -1.736 -8.064 1.00 83.31 105 GLY A N 1
ATOM 874 C CA . GLY A 1 105 ? -1.091 -1.157 -9.377 1.00 83.31 105 GLY A CA 1
ATOM 875 C C . GLY A 1 105 ? 0.388 -0.787 -9.524 1.00 83.31 105 GLY A C 1
ATOM 876 O O . GLY A 1 105 ? 0.986 -1.034 -10.567 1.00 83.31 105 GLY A O 1
ATOM 877 N N . PHE A 1 106 ? 0.991 -0.258 -8.459 1.00 82.81 106 PHE A N 1
ATOM 878 C CA . PHE A 1 106 ? 2.416 0.060 -8.413 1.00 82.81 106 PHE A CA 1
ATOM 879 C C . PHE A 1 106 ? 3.298 -1.192 -8.503 1.00 82.81 106 PHE A C 1
ATOM 881 O O . PHE A 1 106 ? 4.264 -1.209 -9.257 1.00 82.81 106 PHE A O 1
ATOM 888 N N . TRP A 1 107 ? 2.923 -2.265 -7.805 1.00 85.62 107 TRP A N 1
ATOM 889 C CA . TRP A 1 107 ? 3.572 -3.570 -7.919 1.00 85.62 107 TRP A CA 1
ATOM 890 C C . TRP A 1 107 ? 3.509 -4.114 -9.347 1.00 85.62 107 TRP A C 1
ATOM 892 O O . TRP A 1 107 ? 4.535 -4.480 -9.906 1.00 85.62 107 TRP A O 1
ATOM 902 N N . GLN A 1 108 ? 2.325 -4.100 -9.971 1.00 84.06 108 GLN A N 1
ATOM 903 C CA . GLN A 1 108 ? 2.173 -4.541 -11.361 1.00 84.06 108 GLN A CA 1
ATOM 904 C C . GLN A 1 108 ? 3.034 -3.699 -12.318 1.00 84.06 108 GLN A C 1
ATOM 906 O O . GLN A 1 108 ? 3.612 -4.248 -13.251 1.00 84.06 108 GLN A O 1
ATOM 911 N N . LEU A 1 109 ? 3.167 -2.389 -12.078 1.00 80.25 109 LEU A N 1
ATOM 912 C CA . LEU A 1 109 ? 4.029 -1.521 -12.885 1.00 80.25 109 LEU A CA 1
ATOM 913 C C . LEU A 1 109 ? 5.504 -1.923 -12.750 1.00 80.25 109 LEU A C 1
ATOM 915 O O . LEU A 1 109 ? 6.187 -2.069 -13.759 1.00 80.25 109 LEU A O 1
ATOM 919 N N . MET A 1 110 ? 5.979 -2.160 -11.526 1.00 81.50 110 MET A N 1
ATOM 920 C CA . MET A 1 110 ? 7.353 -2.615 -11.296 1.00 81.50 110 MET A CA 1
ATOM 921 C C . MET A 1 110 ? 7.613 -4.002 -11.899 1.00 81.50 110 MET A C 1
ATOM 923 O O . MET A 1 110 ? 8.642 -4.187 -12.542 1.00 81.50 110 MET A O 1
ATOM 927 N N . SER A 1 111 ? 6.684 -4.955 -11.762 1.00 80.56 111 SER A N 1
ATOM 928 C CA . SER A 1 111 ? 6.791 -6.275 -12.404 1.00 80.56 111 SER A CA 1
ATOM 929 C C . SER A 1 111 ? 6.822 -6.168 -13.931 1.00 80.56 111 SER A C 1
ATOM 931 O O . SER A 1 111 ? 7.566 -6.897 -14.586 1.00 80.56 111 SER A O 1
ATOM 933 N N . TYR A 1 112 ? 6.057 -5.241 -14.516 1.00 76.56 112 TYR A N 1
ATOM 934 C CA . TYR A 1 112 ? 6.113 -4.970 -15.952 1.00 76.56 112 TYR A CA 1
ATOM 935 C C . TYR A 1 112 ? 7.482 -4.406 -16.369 1.00 76.56 112 TYR A C 1
ATOM 937 O O . TYR A 1 112 ? 8.089 -4.906 -17.315 1.00 76.56 112 TYR A O 1
ATOM 945 N N . GLU A 1 113 ? 8.020 -3.427 -15.635 1.00 76.81 113 GLU A N 1
ATOM 946 C CA . GLU A 1 113 ? 9.357 -2.868 -15.895 1.00 76.81 113 GLU A CA 1
ATOM 947 C C . GLU A 1 113 ? 10.476 -3.914 -15.759 1.00 76.81 113 GLU A C 1
ATOM 949 O O . GLU A 1 113 ? 11.423 -3.918 -16.550 1.00 76.81 113 GLU A O 1
ATOM 954 N N . LYS A 1 114 ? 10.341 -4.844 -14.805 1.00 78.44 114 LYS A N 1
ATOM 955 C CA . LYS A 1 114 ? 11.240 -5.994 -14.618 1.00 78.44 114 LYS A CA 1
ATOM 956 C C . LYS A 1 114 ? 11.041 -7.111 -15.650 1.00 78.44 114 LYS A C 1
ATOM 958 O O . LYS A 1 114 ? 11.801 -8.077 -15.638 1.00 78.44 114 LYS A O 1
ATOM 963 N N . LYS A 1 115 ? 10.073 -6.976 -16.566 1.00 77.94 115 LYS A N 1
ATOM 964 C CA . LYS A 1 115 ? 9.679 -7.989 -17.565 1.00 77.94 115 LYS A CA 1
ATOM 965 C C . LYS A 1 115 ? 9.196 -9.313 -16.954 1.00 77.94 115 LYS A C 1
ATOM 967 O O . LYS A 1 115 ? 9.261 -10.349 -17.609 1.00 77.94 115 LYS A O 1
ATOM 972 N N . GLU A 1 116 ? 8.704 -9.285 -15.718 1.00 79.75 116 GLU A N 1
ATOM 973 C CA . GLU A 1 116 ? 8.087 -10.445 -15.057 1.00 79.75 116 GLU A CA 1
ATOM 974 C C . GLU A 1 116 ? 6.679 -10.725 -15.594 1.00 79.75 116 GLU A C 1
ATOM 976 O O . GLU A 1 116 ? 6.208 -11.858 -15.543 1.00 79.75 116 GLU A O 1
ATOM 981 N N . ILE A 1 117 ? 6.006 -9.689 -16.104 1.00 79.00 117 ILE A N 1
ATOM 982 C CA . ILE A 1 117 ? 4.679 -9.771 -16.720 1.00 79.00 117 ILE A CA 1
ATOM 983 C C . ILE A 1 117 ? 4.673 -9.062 -18.072 1.00 79.00 117 ILE A C 1
ATOM 985 O O . ILE A 1 117 ? 5.446 -8.130 -18.314 1.00 79.00 117 ILE A O 1
ATOM 989 N N . THR A 1 118 ? 3.765 -9.473 -18.950 1.00 77.19 118 THR A N 1
ATOM 990 C CA . THR A 1 118 ? 3.552 -8.800 -20.237 1.00 77.19 118 THR A CA 1
ATOM 991 C C . THR A 1 118 ? 2.720 -7.523 -20.081 1.00 77.19 118 THR A C 1
ATOM 993 O O . THR A 1 118 ? 1.981 -7.346 -19.111 1.00 77.19 118 THR A O 1
ATOM 996 N N . LEU A 1 119 ? 2.787 -6.631 -21.075 1.00 71.25 119 LEU A N 1
ATOM 997 C CA . LEU A 1 119 ? 1.969 -5.414 -21.099 1.00 71.25 119 LEU A CA 1
ATOM 998 C C . LEU A 1 119 ? 0.461 -5.730 -21.082 1.00 71.25 119 LEU A C 1
ATOM 1000 O O . LEU A 1 119 ? -0.323 -5.033 -20.440 1.00 71.25 119 LEU A O 1
ATOM 1004 N N . GLN A 1 120 ? 0.053 -6.802 -21.765 1.00 72.56 120 GLN A N 1
ATOM 1005 C CA . GLN A 1 120 ? -1.338 -7.244 -21.791 1.00 72.56 120 GLN A CA 1
ATOM 1006 C C . GLN A 1 120 ? -1.802 -7.718 -20.407 1.00 72.56 120 GLN A C 1
ATOM 1008 O O . GLN A 1 120 ? -2.844 -7.270 -19.929 1.00 72.56 120 GLN A O 1
ATOM 1013 N N . GLU A 1 121 ? -0.998 -8.533 -19.719 1.00 77.50 121 GLU A N 1
ATOM 1014 C CA . GLU A 1 121 ? -1.293 -8.968 -18.347 1.00 77.50 121 GLU A CA 1
ATOM 1015 C C . GLU A 1 121 ? -1.339 -7.796 -17.363 1.00 77.50 121 GLU A C 1
ATOM 1017 O O . GLU A 1 121 ? -2.177 -7.780 -16.460 1.00 77.50 121 GLU A O 1
ATOM 1022 N N . PHE A 1 122 ? -0.467 -6.798 -17.534 1.00 78.19 122 PHE A N 1
ATOM 1023 C CA . PHE A 1 122 ? -0.510 -5.571 -16.742 1.00 78.19 122 PHE A CA 1
ATOM 1024 C C . PHE A 1 122 ? -1.866 -4.865 -16.888 1.00 78.19 122 PHE A C 1
ATOM 1026 O O . PHE A 1 122 ? -2.476 -4.478 -15.886 1.00 78.19 122 PHE A O 1
ATOM 1033 N N . TYR A 1 123 ? -2.381 -4.730 -18.112 1.00 73.62 123 TYR A N 1
ATOM 1034 C CA . TYR A 1 123 ? -3.684 -4.106 -18.349 1.00 73.62 123 TYR A CA 1
ATOM 1035 C C . TYR A 1 123 ? -4.849 -4.918 -17.801 1.00 73.62 123 TYR A C 1
ATOM 1037 O O . TYR A 1 123 ? -5.747 -4.345 -17.182 1.00 73.62 123 TYR A O 1
ATOM 1045 N N . GLU A 1 124 ? -4.843 -6.233 -17.997 1.00 79.00 124 GLU A N 1
ATOM 1046 C CA . GLU A 1 124 ? -5.890 -7.112 -17.471 1.00 79.00 124 GLU A CA 1
ATOM 1047 C C . GLU A 1 124 ? -5.951 -7.033 -15.939 1.00 79.00 124 GLU A C 1
ATOM 1049 O O . GLU A 1 124 ? -7.031 -6.889 -15.364 1.00 79.00 124 GLU A O 1
ATOM 1054 N N . LYS A 1 125 ? -4.791 -7.010 -15.272 1.00 78.31 125 LYS A N 1
ATOM 1055 C CA . LYS A 1 125 ? -4.694 -6.945 -13.805 1.00 78.31 125 LYS A CA 1
ATOM 1056 C C . LYS A 1 125 ? -5.016 -5.565 -13.226 1.00 78.31 125 LYS A C 1
ATOM 1058 O O . LYS A 1 125 ? -5.519 -5.478 -12.108 1.00 78.31 125 LYS A O 1
ATOM 1063 N N . THR A 1 126 ? -4.753 -4.475 -13.949 1.00 72.88 126 THR A N 1
ATOM 1064 C CA . THR A 1 126 ? -4.958 -3.100 -13.441 1.00 72.88 126 THR A CA 1
ATOM 1065 C C . THR A 1 126 ? -6.293 -2.459 -13.838 1.00 72.88 126 THR A C 1
ATOM 1067 O O . THR A 1 126 ? -6.616 -1.375 -13.344 1.00 72.88 126 THR A O 1
ATOM 1070 N N . GLY A 1 127 ? -7.121 -3.145 -14.633 1.00 67.38 127 GLY A N 1
ATOM 1071 C CA . GLY A 1 127 ? -8.488 -2.714 -14.948 1.00 67.38 127 GLY A CA 1
ATOM 1072 C C . GLY A 1 127 ? -8.675 -2.083 -16.330 1.00 67.38 127 GLY A C 1
ATOM 1073 O O . GLY A 1 127 ? -9.546 -1.231 -16.492 1.00 67.38 127 GLY A O 1
ATOM 1074 N N . GLY A 1 128 ? -7.899 -2.525 -17.321 1.00 59.12 128 GLY A N 1
ATOM 1075 C CA . GLY A 1 128 ? -8.205 -2.363 -18.740 1.00 59.12 128 GLY A CA 1
ATOM 1076 C C . GLY A 1 128 ? -7.508 -1.198 -19.448 1.00 59.12 128 GLY A C 1
ATOM 1077 O O . GLY A 1 128 ? -7.289 -0.113 -18.910 1.00 59.12 128 GLY A O 1
ATOM 1078 N N . THR A 1 129 ? -7.198 -1.442 -20.722 1.00 53.28 129 THR A N 1
ATOM 1079 C CA . THR A 1 129 ? -6.430 -0.603 -21.656 1.00 53.28 129 THR A CA 1
ATOM 1080 C C . THR A 1 129 ? -6.935 0.827 -21.852 1.00 53.28 129 THR A C 1
ATOM 1082 O O . THR A 1 129 ? -6.155 1.675 -22.273 1.00 53.28 129 THR A O 1
ATOM 1085 N N . GLU A 1 130 ? -8.209 1.135 -21.591 1.00 53.84 130 GLU A N 1
ATOM 1086 C CA . GLU A 1 130 ? -8.792 2.432 -21.976 1.00 53.84 130 GLU A CA 1
ATOM 1087 C C . GLU A 1 130 ? -8.275 3.607 -21.143 1.00 53.84 130 GLU A C 1
ATOM 1089 O O . GLU A 1 130 ? -7.903 4.645 -21.692 1.00 53.84 130 GLU A O 1
ATOM 1094 N N . ARG A 1 131 ? -8.172 3.445 -19.819 1.00 53.31 131 ARG A N 1
ATOM 1095 C CA . ARG A 1 131 ? -7.738 4.533 -18.928 1.00 53.31 131 ARG A CA 1
ATOM 1096 C C . ARG A 1 131 ? -6.245 4.836 -19.072 1.00 53.31 131 ARG A C 1
ATOM 1098 O O . ARG A 1 131 ? -5.827 5.980 -18.924 1.00 53.31 131 ARG A O 1
ATOM 1105 N N . LEU A 1 132 ? -5.451 3.817 -19.397 1.00 49.25 132 LEU A N 1
ATOM 1106 C CA . LEU A 1 132 ? -4.014 3.937 -19.645 1.00 49.25 132 LEU A CA 1
ATOM 1107 C C . LEU A 1 132 ? -3.713 4.443 -21.063 1.00 49.25 132 LEU A C 1
ATOM 1109 O O . LEU A 1 132 ? -2.848 5.301 -21.203 1.00 49.25 132 LEU A O 1
ATOM 1113 N N . LYS A 1 133 ? -4.475 4.034 -22.091 1.00 51.34 133 LYS A N 1
ATOM 1114 C CA . LYS A 1 133 ? -4.425 4.664 -23.427 1.00 51.34 133 LYS A CA 1
ATOM 1115 C C . LYS A 1 133 ? -4.777 6.150 -23.370 1.00 51.34 133 LYS A C 1
ATOM 1117 O O . LYS A 1 133 ? -4.149 6.939 -24.067 1.00 51.34 133 LYS A O 1
ATOM 1122 N N . PHE A 1 134 ? -5.732 6.542 -22.524 1.00 48.94 134 PHE A N 1
ATOM 1123 C CA . PHE A 1 134 ? -6.064 7.951 -22.299 1.00 48.94 134 PHE A CA 1
ATOM 1124 C C . PHE A 1 134 ? -4.919 8.728 -21.626 1.00 48.94 134 PHE A C 1
ATOM 1126 O O . PHE A 1 134 ? -4.621 9.847 -22.030 1.00 48.94 134 PHE A O 1
ATOM 1133 N N . LEU A 1 135 ? -4.254 8.140 -20.622 1.00 46.41 135 LEU A N 1
ATOM 1134 C CA . LEU A 1 135 ? -3.187 8.805 -19.859 1.00 46.41 135 LEU A CA 1
ATOM 1135 C C . LEU A 1 135 ? -1.825 8.836 -20.574 1.00 46.41 135 LEU A C 1
ATOM 1137 O O . LEU A 1 135 ? -1.070 9.786 -20.391 1.00 46.41 135 LEU A O 1
ATOM 1141 N N . PHE A 1 136 ? -1.502 7.817 -21.373 1.00 46.88 136 PHE A N 1
ATOM 1142 C CA . PHE A 1 136 ? -0.173 7.631 -21.977 1.00 46.88 136 PHE A CA 1
ATOM 1143 C C . PHE A 1 136 ? -0.184 7.643 -23.521 1.00 46.88 136 PHE A C 1
ATOM 1145 O O . PHE A 1 136 ? 0.873 7.583 -24.153 1.00 46.88 136 PHE A O 1
ATOM 1152 N N . GLY A 1 137 ? -1.360 7.765 -24.151 1.00 49.53 137 GLY A N 1
ATOM 1153 C CA . GLY A 1 137 ? -1.526 7.814 -25.607 1.00 49.53 137 GLY A CA 1
ATOM 1154 C C . GLY A 1 137 ? -1.098 6.531 -26.335 1.00 49.53 137 GLY A C 1
ATOM 1155 O O . GLY A 1 137 ? -0.800 5.501 -25.731 1.00 49.53 137 GLY A O 1
ATOM 1156 N N . ASN A 1 138 ? -1.002 6.602 -27.668 1.00 47.00 138 ASN A N 1
ATOM 1157 C CA . ASN A 1 138 ? -0.485 5.515 -28.521 1.00 47.00 138 ASN A CA 1
ATOM 1158 C C . ASN A 1 138 ? 1.028 5.237 -28.342 1.00 47.00 138 ASN A C 1
ATOM 1160 O O . ASN A 1 138 ? 1.575 4.387 -29.039 1.00 47.00 138 ASN A O 1
ATOM 1164 N N . LYS A 1 139 ? 1.712 5.917 -27.409 1.00 48.81 139 LYS A N 1
ATOM 1165 C CA . LYS A 1 139 ? 3.142 5.716 -27.107 1.00 48.81 139 LYS A CA 1
ATOM 1166 C C . LYS A 1 139 ? 3.431 4.479 -26.245 1.00 48.81 139 LYS A C 1
ATOM 1168 O O . LYS A 1 139 ? 4.587 4.160 -26.009 1.00 48.81 139 LYS A O 1
ATOM 1173 N N . LEU A 1 140 ? 2.398 3.765 -25.800 1.00 50.28 140 LEU A N 1
ATOM 1174 C CA . LEU A 1 140 ? 2.511 2.543 -24.991 1.00 50.28 140 LEU A CA 1
ATOM 1175 C C . LEU A 1 140 ? 3.016 1.308 -25.758 1.00 50.28 140 LEU A C 1
ATOM 1177 O O . LEU A 1 140 ? 3.355 0.313 -25.126 1.00 50.28 140 LEU A O 1
ATOM 1181 N N . ASN A 1 141 ? 3.054 1.359 -27.094 1.00 44.28 141 ASN A N 1
ATOM 1182 C CA . ASN A 1 141 ? 3.467 0.233 -27.941 1.00 44.28 141 ASN A CA 1
ATOM 1183 C C . ASN A 1 141 ? 4.985 0.124 -28.144 1.00 44.28 141 ASN A C 1
ATOM 1185 O O . ASN A 1 141 ? 5.463 -0.872 -28.681 1.00 44.28 141 ASN A O 1
ATOM 1189 N N . GLU A 1 142 ? 5.747 1.132 -27.731 1.00 45.75 142 GLU A N 1
ATOM 1190 C CA . GLU A 1 142 ? 7.197 1.032 -27.681 1.00 45.75 142 GLU A CA 1
ATOM 1191 C C . GLU A 1 142 ? 7.585 0.668 -26.242 1.00 45.75 142 GLU A C 1
ATOM 1193 O O . GLU A 1 142 ? 7.101 1.283 -25.293 1.00 45.75 142 GLU A O 1
ATOM 1198 N N . ASN A 1 143 ? 8.449 -0.336 -26.064 1.00 48.78 143 ASN A N 1
ATOM 1199 C CA . ASN A 1 143 ? 9.103 -0.687 -24.794 1.00 48.78 143 ASN A CA 1
ATOM 1200 C C . ASN A 1 143 ? 9.972 0.490 -24.278 1.00 48.78 143 ASN A C 1
ATOM 1202 O O . ASN A 1 143 ? 11.197 0.408 -24.265 1.00 48.78 143 ASN A O 1
ATOM 1206 N N . VAL A 1 144 ? 9.356 1.620 -23.920 1.00 50.62 144 VAL A N 1
ATOM 1207 C CA . VAL A 1 144 ? 10.009 2.933 -23.742 1.00 50.62 144 VAL A CA 1
ATOM 1208 C C . VAL A 1 144 ? 9.915 3.457 -22.310 1.00 50.62 144 VAL A C 1
ATOM 1210 O O . VAL A 1 144 ? 10.502 4.485 -22.004 1.00 50.62 144 VAL A O 1
ATOM 1213 N N . LEU A 1 145 ? 9.276 2.743 -21.381 1.00 54.00 145 LEU A N 1
ATOM 1214 C CA . LEU A 1 145 ? 9.269 3.177 -19.975 1.00 54.00 145 LEU A CA 1
ATOM 1215 C C . LEU A 1 145 ? 10.635 3.021 -19.291 1.00 54.00 145 LEU A C 1
ATOM 1217 O O . LEU A 1 145 ? 10.926 3.715 -18.327 1.00 54.00 145 LEU A O 1
ATOM 1221 N N . CYS A 1 146 ? 11.507 2.187 -19.854 1.00 57.28 146 CYS A N 1
ATOM 1222 C CA . CYS A 1 146 ? 12.884 2.044 -19.423 1.00 57.28 146 CYS A CA 1
ATOM 1223 C C . CYS A 1 146 ? 13.784 1.917 -20.646 1.00 57.28 146 CYS A C 1
ATOM 1225 O O . CYS A 1 146 ? 13.879 0.834 -21.230 1.00 57.28 146 CYS A O 1
ATOM 1227 N N . LYS A 1 147 ? 14.490 2.986 -21.037 1.00 48.41 147 LYS A N 1
ATOM 1228 C CA . LYS A 1 147 ? 15.675 2.804 -21.885 1.00 48.41 147 LYS A CA 1
ATOM 1229 C C . LYS A 1 147 ? 16.650 1.960 -21.083 1.00 48.41 147 LYS A C 1
ATOM 1231 O O . LYS A 1 147 ? 17.270 2.439 -20.141 1.00 48.41 147 LYS A O 1
ATOM 1236 N N . SER A 1 148 ? 16.721 0.682 -21.431 1.00 41.91 148 SER A N 1
ATOM 1237 C CA . SER A 1 148 ? 17.602 -0.292 -20.812 1.00 41.91 148 SER A CA 1
ATOM 1238 C C . SER A 1 148 ? 18.986 0.321 -20.596 1.00 41.91 148 SER A C 1
ATOM 1240 O O . SER A 1 148 ? 19.677 0.627 -21.570 1.00 41.91 148 SER A O 1
ATOM 1242 N N . GLN A 1 149 ? 19.443 0.435 -19.350 1.00 44.81 149 GLN A N 1
ATOM 1243 C CA . GLN A 1 149 ? 20.861 0.668 -19.062 1.00 44.81 149 GLN A CA 1
ATOM 1244 C C . GLN A 1 149 ? 21.728 -0.570 -19.383 1.00 44.81 149 GLN A C 1
ATOM 1246 O O . GLN A 1 149 ? 22.738 -0.828 -18.742 1.00 44.81 149 GLN A O 1
ATOM 1251 N N . LEU A 1 150 ? 21.373 -1.339 -20.416 1.00 40.34 150 LEU A N 1
ATOM 1252 C CA . LEU A 1 150 ? 22.140 -2.488 -20.896 1.00 40.34 150 LEU A CA 1
ATOM 1253 C C . LEU A 1 150 ? 23.227 -2.121 -21.917 1.00 40.34 150 LEU A C 1
ATOM 1255 O O . LEU A 1 150 ? 23.887 -3.018 -22.419 1.00 40.34 150 LEU A O 1
ATOM 1259 N N . ASN A 1 151 ? 23.483 -0.829 -22.163 1.00 35.28 151 ASN A N 1
ATOM 1260 C CA . ASN A 1 151 ? 24.605 -0.365 -22.993 1.00 35.28 151 ASN A CA 1
ATOM 1261 C C . ASN A 1 151 ? 25.585 0.541 -22.223 1.00 35.28 151 ASN A C 1
ATOM 1263 O O . ASN A 1 151 ? 25.960 1.617 -22.681 1.00 35.28 151 ASN A O 1
ATOM 1267 N N . LYS A 1 152 ? 26.038 0.085 -21.051 1.00 36.78 152 LYS A N 1
ATOM 1268 C CA . LYS A 1 152 ? 27.352 0.464 -20.498 1.00 36.78 152 LYS A CA 1
ATOM 1269 C C . LYS A 1 152 ? 28.183 -0.794 -20.228 1.00 36.78 152 LYS A C 1
ATOM 1271 O O . LYS A 1 152 ? 28.562 -1.102 -19.106 1.00 36.78 152 LYS A O 1
ATOM 1276 N N . LYS A 1 153 ? 28.450 -1.540 -21.297 1.00 37.69 153 LYS A N 1
ATOM 1277 C CA . LYS A 1 153 ? 29.704 -2.277 -21.450 1.00 37.69 153 LYS A CA 1
ATOM 1278 C C . LYS A 1 153 ? 30.377 -1.710 -22.689 1.00 37.69 153 LYS A C 1
ATOM 1280 O O . LYS A 1 153 ? 29.981 -2.058 -23.793 1.00 37.69 153 LYS A O 1
ATOM 1285 N N . ASN A 1 154 ? 31.302 -0.789 -22.465 1.00 33.94 154 ASN A N 1
ATOM 1286 C CA . ASN A 1 154 ? 32.490 -0.563 -23.277 1.00 33.94 154 ASN A CA 1
ATOM 1287 C C . ASN A 1 154 ? 33.575 -0.113 -22.308 1.00 33.94 154 ASN A C 1
ATOM 1289 O O . ASN A 1 154 ? 33.303 0.865 -21.575 1.00 33.94 154 ASN A O 1
#

Foldseek 3Di:
DDPVVVLVVQLVVLVVVLVVLLVVVVVVVVVLCVPDQQADASCCQFPNDDDPAGVLNVSVVVNVVSLVSNVVSLVSVCVPPPPVSVVVVVVSVVVSVVVVLVSQLVVLSSCVLVVVDDPVVSQVSNPHDPVVCVVPNPPVPDPRSHPDPPPPDD